Protein AF-A0A1I6YQ75-F1 (afdb_monomer_lite)

Structure (mmCIF, N/CA/C/O backbone):
data_AF-A0A1I6YQ75-F1
#
_entry.id   AF-A0A1I6YQ75-F1
#
loop_
_atom_site.group_PDB
_atom_site.id
_atom_site.type_symbol
_atom_site.label_atom_id
_atom_site.label_alt_id
_atom_site.label_comp_id
_atom_site.label_asym_id
_atom_site.label_entity_id
_atom_site.label_seq_id
_atom_site.pdbx_PDB_ins_code
_atom_site.Cartn_x
_atom_site.Cartn_y
_atom_site.Cartn_z
_atom_site.occupancy
_atom_site.B_iso_or_equiv
_atom_site.auth_seq_id
_atom_site.auth_comp_id
_atom_site.auth_asym_id
_atom_site.auth_atom_id
_atom_site.pdbx_PDB_model_num
ATOM 1 N N . MET A 1 1 ? -4.027 -24.531 14.897 1.00 41.34 1 MET A N 1
ATOM 2 C CA . MET A 1 1 ? -3.676 -23.131 14.566 1.00 41.34 1 MET A CA 1
ATOM 3 C C . MET A 1 1 ? -4.351 -22.235 15.587 1.00 41.34 1 MET A C 1
ATOM 5 O O . MET A 1 1 ? -5.541 -22.410 15.802 1.00 41.34 1 MET A O 1
ATOM 9 N N . ALA A 1 2 ? -3.597 -21.374 16.272 1.00 55.94 2 ALA A N 1
ATOM 10 C CA . ALA A 1 2 ? -4.150 -20.482 17.289 1.00 55.94 2 ALA A CA 1
ATOM 11 C C . ALA A 1 2 ? -4.837 -19.286 16.615 1.00 55.94 2 ALA A C 1
ATOM 13 O O . ALA A 1 2 ? -4.231 -18.631 15.769 1.00 55.94 2 ALA A O 1
ATOM 14 N N . MET A 1 3 ? -6.096 -19.045 16.972 1.00 57.44 3 MET A N 1
ATOM 15 C CA . MET A 1 3 ? -6.847 -17.855 16.576 1.00 57.44 3 MET A CA 1
ATOM 16 C C . MET A 1 3 ? -6.226 -16.640 17.277 1.00 57.44 3 MET A C 1
ATOM 18 O O . MET A 1 3 ? -5.944 -16.706 18.477 1.00 57.44 3 MET A O 1
ATOM 22 N N . LEU A 1 4 ? -5.955 -15.558 16.543 1.00 62.12 4 LEU A N 1
ATOM 23 C CA . LEU A 1 4 ? -5.377 -14.349 17.130 1.00 62.12 4 LEU A CA 1
ATOM 24 C C . LEU A 1 4 ? -6.412 -13.692 18.064 1.00 62.12 4 LEU A C 1
ATOM 26 O O . LEU A 1 4 ? -7.564 -13.518 17.660 1.00 62.12 4 LEU A O 1
ATOM 30 N N . PRO A 1 5 ? -6.061 -13.327 19.312 1.00 60.22 5 PRO A N 1
ATOM 31 C CA . PRO A 1 5 ? -7.024 -12.720 20.220 1.00 60.22 5 PRO A CA 1
ATOM 32 C C . PRO A 1 5 ? -7.415 -11.321 19.727 1.00 60.22 5 PRO A C 1
ATOM 34 O O . PRO A 1 5 ? -6.621 -10.382 19.785 1.00 60.22 5 PRO A O 1
ATOM 37 N N . LYS A 1 6 ? -8.665 -11.174 19.276 1.00 60.38 6 LYS A N 1
ATOM 38 C CA . LYS A 1 6 ? -9.268 -9.926 18.770 1.00 60.38 6 LYS A CA 1
ATOM 39 C C . LYS A 1 6 ? -9.001 -8.701 19.659 1.00 60.38 6 LYS A C 1
ATOM 41 O O . LYS A 1 6 ? -8.678 -7.626 19.164 1.00 60.38 6 LYS A O 1
ATOM 46 N N . ALA A 1 7 ? -9.078 -8.874 20.980 1.00 61.91 7 ALA A N 1
ATOM 47 C CA . ALA A 1 7 ? -8.871 -7.798 21.953 1.00 61.91 7 ALA A CA 1
ATOM 48 C C . ALA A 1 7 ? -7.428 -7.261 21.991 1.00 61.91 7 ALA A C 1
ATOM 50 O O . ALA A 1 7 ? -7.202 -6.132 22.411 1.00 61.91 7 ALA A O 1
ATOM 51 N N . THR A 1 8 ? -6.438 -8.040 21.549 1.00 65.88 8 THR A N 1
ATOM 52 C CA . THR A 1 8 ? -5.029 -7.622 21.576 1.00 65.88 8 THR A CA 1
ATOM 53 C C . THR A 1 8 ? -4.687 -6.660 20.433 1.00 65.88 8 THR A C 1
ATOM 55 O O . THR A 1 8 ? -3.730 -5.892 20.538 1.00 65.88 8 THR A O 1
ATOM 58 N N . PHE A 1 9 ? -5.475 -6.659 19.353 1.00 68.94 9 PHE A N 1
ATOM 59 C CA . PHE A 1 9 ? -5.183 -5.893 18.139 1.00 68.94 9 PHE A CA 1
ATOM 60 C C . PHE A 1 9 ? -6.250 -4.857 17.775 1.00 68.94 9 PHE A C 1
ATOM 62 O O . PHE A 1 9 ? -6.096 -4.171 16.771 1.00 68.94 9 PHE A O 1
ATOM 69 N N . SER A 1 10 ? -7.280 -4.667 18.605 1.00 69.31 10 SER A N 1
ATOM 70 C CA . SER A 1 10 ? -8.371 -3.707 18.358 1.00 69.31 10 SER A CA 1
ATOM 71 C C . SER A 1 10 ? -7.910 -2.257 18.164 1.00 69.31 10 SER A C 1
ATOM 73 O O . SER A 1 10 ? -8.635 -1.456 17.586 1.00 69.31 10 SER A O 1
ATOM 75 N N . HIS A 1 11 ? -6.709 -1.916 18.634 1.00 76.81 11 HIS A N 1
ATOM 76 C CA . HIS A 1 11 ? -6.111 -0.581 18.520 1.00 76.81 11 HIS A CA 1
ATOM 77 C C . HIS A 1 11 ? -5.010 -0.492 17.454 1.00 76.81 11 HIS A C 1
ATOM 79 O O . HIS A 1 11 ? -4.279 0.495 17.407 1.00 76.81 11 HIS A O 1
ATOM 85 N N . LYS A 1 12 ? -4.821 -1.537 16.643 1.00 79.88 12 LYS A N 1
ATOM 86 C CA . LYS A 1 12 ? -3.759 -1.611 15.637 1.00 79.88 12 LYS A CA 1
ATOM 87 C C . LYS A 1 12 ? -4.387 -1.785 14.263 1.00 79.88 12 LYS A C 1
ATOM 89 O O . LYS A 1 12 ? -5.201 -2.677 14.074 1.00 79.88 12 LYS A O 1
ATOM 94 N N . SER A 1 13 ? -3.971 -0.964 13.307 1.00 82.00 13 SER A N 1
ATOM 95 C CA . SER A 1 13 ? -4.272 -1.145 11.888 1.00 82.00 13 SER A CA 1
ATOM 96 C C . SER A 1 13 ? -3.004 -1.571 11.159 1.00 82.00 13 SER A C 1
ATOM 98 O O . SER A 1 13 ? -1.905 -1.115 11.480 1.00 82.00 13 SER A O 1
ATOM 100 N N . LEU A 1 14 ? -3.147 -2.487 10.204 1.00 88.25 14 LEU A N 1
ATOM 101 C CA . LEU A 1 14 ? -2.029 -2.992 9.414 1.00 88.25 14 LEU A CA 1
ATOM 102 C C . LEU A 1 14 ? -2.204 -2.576 7.958 1.00 88.25 14 LEU A C 1
ATOM 104 O O . LEU A 1 14 ? -3.279 -2.745 7.389 1.00 88.25 14 LEU A O 1
ATOM 108 N N . TRP A 1 15 ? -1.148 -2.031 7.366 1.00 90.31 15 TRP A N 1
ATOM 109 C CA . TRP A 1 15 ? -1.159 -1.509 6.005 1.00 90.31 15 TRP A CA 1
ATOM 110 C C . TRP A 1 15 ? -0.071 -2.206 5.196 1.00 90.31 15 TRP A C 1
ATOM 112 O O . TRP A 1 15 ? 1.098 -2.173 5.571 1.00 90.31 15 TRP A O 1
ATOM 122 N N . PHE A 1 16 ? -0.471 -2.842 4.102 1.00 90.81 16 PHE A N 1
ATOM 123 C CA . PHE A 1 16 ? 0.421 -3.403 3.095 1.00 90.81 16 PHE A CA 1
ATOM 124 C C . PHE A 1 16 ? 0.393 -2.481 1.879 1.00 90.81 16 PHE A C 1
ATOM 126 O O . PHE A 1 16 ? -0.672 -2.259 1.302 1.00 90.81 16 PHE A O 1
ATOM 133 N N . 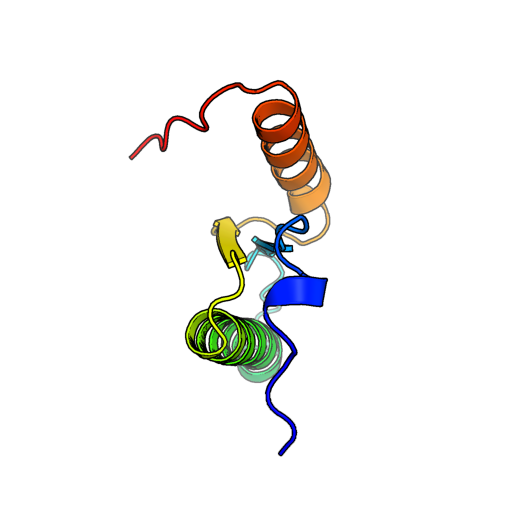LEU A 1 17 ? 1.545 -1.920 1.529 1.00 90.94 17 LEU A N 1
ATOM 134 C CA . LEU A 1 17 ? 1.710 -0.951 0.451 1.00 90.94 17 LEU A CA 1
ATOM 135 C C . LEU A 1 17 ? 2.779 -1.511 -0.479 1.00 90.94 17 LEU A C 1
ATOM 137 O O . LEU A 1 17 ? 3.949 -1.528 -0.116 1.00 90.94 17 LEU A O 1
ATOM 141 N N . GLU A 1 18 ? 2.371 -1.996 -1.645 1.00 88.81 18 GLU A N 1
ATOM 142 C CA . GLU A 1 18 ? 3.254 -2.726 -2.557 1.00 88.81 18 GLU A CA 1
ATOM 143 C C . GLU A 1 18 ? 3.305 -2.058 -3.930 1.00 88.81 18 GLU A C 1
ATOM 145 O O . GLU A 1 18 ? 2.307 -1.507 -4.390 1.00 88.81 18 GLU A O 1
ATOM 150 N N . GLY A 1 19 ? 4.455 -2.140 -4.594 1.00 87.62 19 GLY A N 1
ATOM 151 C CA . GLY A 1 19 ? 4.621 -1.787 -6.005 1.00 87.62 19 GLY A CA 1
ATOM 152 C C . GLY A 1 19 ? 5.025 -3.019 -6.810 1.00 87.62 19 GLY A C 1
ATOM 153 O O . GLY A 1 19 ? 5.635 -3.942 -6.270 1.00 87.62 19 GLY A O 1
ATOM 154 N N . ASP A 1 20 ? 4.688 -3.055 -8.096 1.00 84.56 20 ASP A N 1
ATOM 155 C CA . ASP A 1 20 ? 5.007 -4.168 -9.003 1.00 84.56 20 ASP A CA 1
ATOM 156 C C . ASP A 1 20 ? 5.955 -3.769 -10.154 1.00 84.56 20 ASP A C 1
ATOM 158 O O . ASP A 1 20 ? 6.182 -4.548 -11.081 1.00 84.56 20 ASP A O 1
ATOM 162 N N . GLY A 1 21 ? 6.553 -2.573 -10.084 1.00 80.44 21 GLY A N 1
ATOM 163 C CA . GLY A 1 21 ? 7.413 -2.010 -11.129 1.00 80.44 21 GLY A CA 1
ATOM 164 C C . GLY A 1 21 ? 8.813 -2.622 -11.221 1.00 80.44 21 GLY A C 1
ATOM 165 O O . GLY A 1 21 ? 9.440 -2.535 -12.272 1.00 80.44 21 GLY A O 1
ATOM 166 N N . ASP A 1 22 ? 9.296 -3.307 -10.179 1.00 71.56 22 ASP A N 1
ATOM 167 C CA . ASP A 1 22 ? 10.583 -4.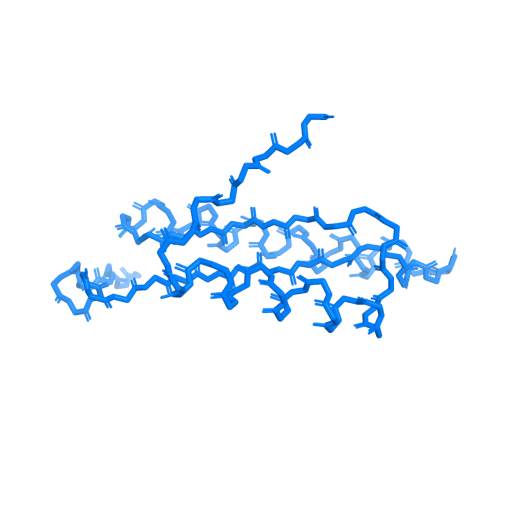031 -10.202 1.00 71.56 22 ASP A CA 1
ATOM 168 C C . ASP A 1 22 ? 10.491 -5.414 -10.877 1.00 71.56 22 ASP A C 1
ATOM 170 O O . ASP A 1 22 ? 11.296 -6.310 -10.610 1.00 71.56 22 ASP A O 1
ATOM 174 N N . ARG A 1 23 ? 9.523 -5.612 -11.784 1.00 63.81 23 ARG A N 1
ATOM 175 C CA . ARG A 1 23 ? 9.460 -6.784 -12.668 1.00 63.81 23 ARG A CA 1
ATOM 176 C C . ARG A 1 23 ? 10.720 -6.837 -13.536 1.00 63.81 23 ARG A C 1
ATOM 178 O O . ARG A 1 23 ? 10.750 -6.345 -14.662 1.00 63.81 23 ARG A O 1
ATOM 185 N N . LYS A 1 24 ? 11.777 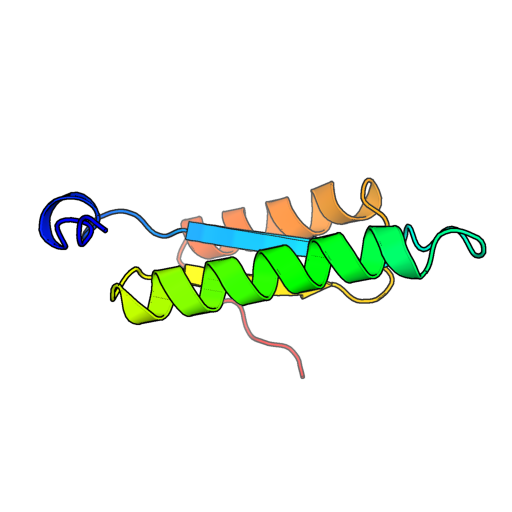-7.475 -13.030 1.00 56.03 24 LYS A N 1
ATOM 186 C CA . LYS A 1 24 ? 12.865 -7.964 -13.874 1.00 56.03 24 LYS A CA 1
ATOM 187 C C . LYS A 1 24 ? 12.259 -8.999 -14.814 1.00 56.03 24 LYS A C 1
ATOM 189 O O . LYS A 1 24 ? 11.641 -9.956 -14.360 1.00 56.03 24 LYS A O 1
ATOM 194 N N . ALA A 1 25 ? 12.429 -8.783 -16.115 1.00 51.44 25 ALA A N 1
ATOM 195 C CA . ALA A 1 25 ? 11.819 -9.569 -17.189 1.00 51.44 25 ALA A CA 1
ATOM 196 C C . ALA A 1 25 ? 12.144 -11.081 -17.163 1.00 51.44 25 ALA A C 1
ATOM 198 O O . ALA A 1 25 ? 11.541 -11.830 -17.919 1.00 51.44 25 ALA A O 1
ATOM 199 N N . ASP A 1 26 ? 13.056 -11.523 -16.293 1.00 47.66 26 ASP A N 1
ATOM 200 C CA . ASP A 1 26 ? 13.485 -12.920 -16.137 1.00 47.66 26 ASP A CA 1
ATOM 201 C C . ASP A 1 26 ? 12.926 -13.600 -14.867 1.00 47.66 26 ASP A C 1
ATOM 203 O O . ASP A 1 26 ? 13.191 -14.770 -14.614 1.00 47.66 26 ASP A O 1
ATOM 207 N N . ASP A 1 27 ? 12.154 -12.874 -14.048 1.00 52.41 27 ASP A N 1
ATOM 208 C CA . ASP A 1 27 ? 11.759 -13.296 -12.696 1.00 52.41 27 ASP A CA 1
ATOM 209 C C . ASP A 1 27 ? 10.240 -13.164 -12.463 1.00 52.41 27 ASP A C 1
ATOM 211 O O . ASP A 1 27 ? 9.766 -12.866 -11.361 1.00 52.41 27 ASP A O 1
ATOM 215 N N . GLU A 1 28 ? 9.444 -13.388 -13.519 1.00 50.53 28 GLU A N 1
ATOM 216 C CA . GLU A 1 28 ? 7.974 -13.309 -13.460 1.00 50.53 28 GLU A CA 1
ATOM 217 C C . GLU A 1 28 ? 7.380 -14.184 -12.349 1.00 50.53 28 GLU A C 1
ATOM 219 O O . GLU A 1 28 ? 6.362 -13.827 -11.759 1.00 50.53 28 GLU A O 1
ATOM 224 N N . ASN A 1 29 ? 8.038 -15.296 -12.013 1.00 51.59 29 ASN A N 1
ATOM 225 C CA . ASN A 1 29 ? 7.568 -16.222 -10.989 1.00 51.59 29 ASN A CA 1
ATOM 226 C C . ASN A 1 29 ? 7.873 -15.735 -9.557 1.00 51.59 29 ASN A C 1
ATOM 228 O O . ASN A 1 29 ? 7.089 -15.969 -8.637 1.00 51.59 29 ASN A O 1
ATOM 232 N N . THR A 1 30 ? 8.978 -15.011 -9.358 1.00 52.72 30 THR A N 1
ATOM 233 C CA . THR A 1 30 ? 9.448 -14.611 -8.024 1.00 52.72 30 THR A CA 1
ATOM 234 C C . THR A 1 30 ? 8.686 -13.389 -7.508 1.00 52.72 30 THR A C 1
ATOM 236 O O . THR A 1 30 ? 8.130 -13.429 -6.410 1.00 52.72 30 THR A O 1
ATOM 239 N N . THR A 1 31 ? 8.552 -12.331 -8.316 1.00 56.44 31 THR A N 1
ATOM 240 C CA . THR A 1 31 ? 7.813 -11.113 -7.918 1.00 56.44 31 THR A CA 1
ATOM 241 C C . THR A 1 31 ? 6.301 -11.357 -7.851 1.00 56.44 31 THR A C 1
ATOM 243 O O . THR A 1 31 ? 5.639 -10.912 -6.911 1.00 56.44 31 THR A O 1
ATOM 246 N N . SER A 1 32 ? 5.750 -12.143 -8.787 1.00 59.59 32 SER A N 1
ATOM 247 C CA . SER A 1 32 ? 4.344 -12.574 -8.732 1.00 59.59 32 SER A CA 1
ATOM 248 C C . SER A 1 32 ? 4.068 -13.452 -7.506 1.00 59.59 32 SER A C 1
ATOM 250 O O . SER A 1 32 ? 3.014 -13.334 -6.878 1.00 59.59 32 SER A O 1
ATOM 252 N N . GLY A 1 33 ? 5.029 -14.298 -7.116 1.00 68.44 33 GLY A N 1
ATOM 253 C CA . GLY A 1 33 ? 4.939 -15.122 -5.913 1.00 68.44 33 GLY A CA 1
ATOM 254 C C . GLY A 1 33 ? 4.864 -14.299 -4.626 1.00 68.44 33 GLY A C 1
ATOM 255 O O . GLY A 1 33 ? 4.067 -14.616 -3.744 1.00 68.44 33 GLY A O 1
ATOM 256 N N . VAL A 1 34 ? 5.630 -13.207 -4.529 1.00 77.12 34 VAL A N 1
ATOM 257 C CA . VAL A 1 34 ? 5.618 -12.318 -3.354 1.00 77.12 34 VAL A CA 1
ATOM 258 C C . VAL A 1 34 ? 4.282 -11.588 -3.222 1.00 77.12 34 VAL A C 1
ATOM 260 O O . VAL A 1 34 ? 3.664 -11.649 -2.157 1.00 77.12 34 VAL A O 1
ATOM 263 N N . LEU A 1 35 ? 3.784 -10.964 -4.295 1.00 82.44 35 LEU A N 1
ATOM 264 C CA . LEU A 1 35 ? 2.491 -10.267 -4.264 1.00 82.44 35 LEU A CA 1
ATOM 265 C C . LEU A 1 35 ? 1.341 -11.233 -3.953 1.00 82.44 35 LEU A C 1
ATOM 267 O O . LEU A 1 35 ? 0.489 -10.929 -3.117 1.00 82.44 35 LEU A O 1
ATOM 271 N N . SER A 1 36 ? 1.355 -12.428 -4.549 1.00 82.69 36 SER A N 1
ATOM 272 C CA . SER A 1 36 ? 0.373 -13.477 -4.258 1.00 82.69 36 SER A CA 1
ATOM 273 C C . SER A 1 36 ? 0.436 -13.941 -2.795 1.00 82.69 36 SER A C 1
ATOM 275 O O . SER A 1 36 ? -0.598 -14.061 -2.132 1.00 82.69 36 SER A O 1
ATOM 277 N N . ALA A 1 37 ? 1.637 -14.131 -2.240 1.00 85.62 37 ALA A N 1
ATOM 278 C CA . ALA A 1 37 ? 1.818 -14.506 -0.839 1.00 85.62 37 ALA A CA 1
ATOM 279 C C . ALA A 1 37 ? 1.321 -13.417 0.127 1.00 85.62 37 ALA A C 1
ATOM 281 O O . ALA A 1 37 ? 0.701 -13.734 1.150 1.00 85.62 37 ALA A O 1
ATOM 2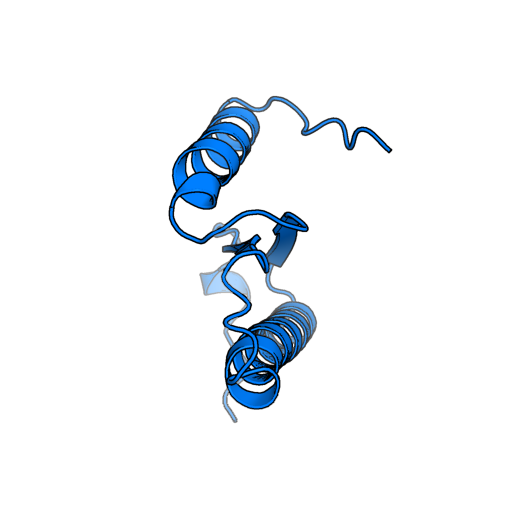82 N N . ILE A 1 38 ? 1.549 -12.142 -0.203 1.00 87.50 38 ILE A N 1
ATOM 283 C CA . ILE A 1 38 ? 1.043 -10.998 0.566 1.00 87.50 38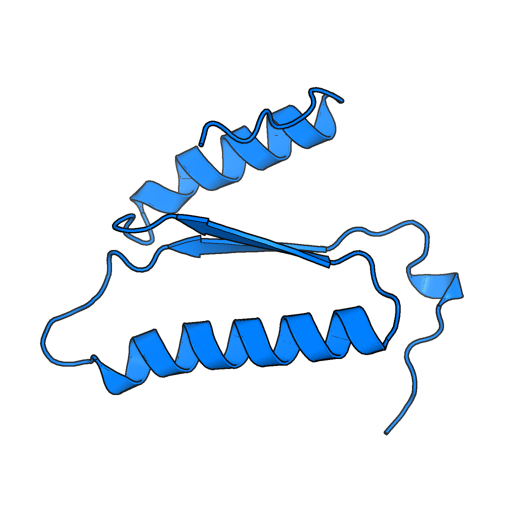 ILE A CA 1
ATOM 284 C C . ILE A 1 38 ? -0.481 -10.969 0.518 1.00 87.50 38 ILE A C 1
ATOM 286 O O . ILE A 1 38 ? -1.114 -10.916 1.570 1.00 87.50 38 ILE A O 1
ATOM 290 N N . GLN A 1 39 ? -1.083 -11.091 -0.666 1.00 88.69 39 GLN A N 1
ATOM 291 C CA . GLN A 1 39 ? -2.539 -11.130 -0.822 1.00 88.69 39 GLN A CA 1
ATOM 292 C C . GLN A 1 39 ? -3.166 -12.288 -0.039 1.00 88.69 39 GLN A C 1
ATOM 294 O O . GLN A 1 39 ? -4.142 -12.091 0.686 1.00 88.69 39 GLN A O 1
ATOM 299 N N . HIS A 1 40 ? -2.572 -13.483 -0.099 1.00 89.94 40 HIS A N 1
ATOM 300 C CA . HIS A 1 40 ? -3.039 -14.631 0.675 1.00 89.94 40 HIS A CA 1
ATOM 301 C C . HIS A 1 40 ? -2.952 -14.375 2.189 1.00 89.94 40 HIS A C 1
ATOM 303 O O . HIS A 1 40 ? -3.871 -14.708 2.944 1.00 89.94 40 HIS A O 1
ATOM 309 N N . ARG A 1 41 ? -1.871 -13.735 2.656 1.00 88.94 41 ARG A N 1
ATOM 310 C CA . ARG A 1 41 ? -1.717 -13.355 4.066 1.00 88.94 41 ARG A CA 1
ATOM 311 C C . ARG A 1 41 ? -2.730 -12.286 4.483 1.00 88.94 41 ARG A C 1
ATOM 313 O O . ARG A 1 41 ? -3.326 -12.433 5.546 1.00 88.94 41 ARG A O 1
ATOM 320 N N . VAL A 1 42 ? -2.967 -11.264 3.662 1.00 90.31 42 VAL A N 1
ATOM 321 C CA . VAL A 1 42 ? -3.988 -10.229 3.900 1.00 90.31 42 VAL A CA 1
ATOM 322 C C . VAL A 1 42 ? -5.371 -10.860 4.037 1.00 90.31 42 VAL A C 1
ATOM 324 O O . VAL A 1 42 ? -6.070 -10.573 5.006 1.00 90.31 42 VAL A O 1
ATOM 327 N N . SER A 1 43 ? -5.749 -11.762 3.127 1.00 88.62 43 SER A N 1
ATOM 328 C CA . SER A 1 43 ? -7.028 -12.480 3.194 1.00 88.62 43 SER A CA 1
ATOM 329 C C . SER A 1 43 ? -7.183 -13.259 4.495 1.00 88.62 43 SER A C 1
ATOM 331 O O . SER A 1 43 ? -8.240 -13.211 5.120 1.00 88.62 43 SER A O 1
ATOM 333 N N . ARG A 1 44 ? -6.118 -13.926 4.950 1.00 88.94 44 ARG A N 1
ATOM 334 C CA . ARG A 1 44 ? -6.136 -14.654 6.221 1.00 88.94 44 ARG A CA 1
ATOM 335 C C . ARG A 1 44 ? -6.277 -13.724 7.427 1.00 88.94 44 ARG A C 1
ATOM 337 O O . ARG A 1 44 ? -7.072 -14.008 8.310 1.00 88.94 44 ARG A O 1
ATOM 344 N N . LEU A 1 45 ? -5.554 -12.607 7.449 1.00 87.25 45 LEU A N 1
ATOM 345 C CA . LEU A 1 45 ? -5.649 -11.633 8.539 1.00 87.25 45 LEU A CA 1
ATOM 346 C C . LEU A 1 45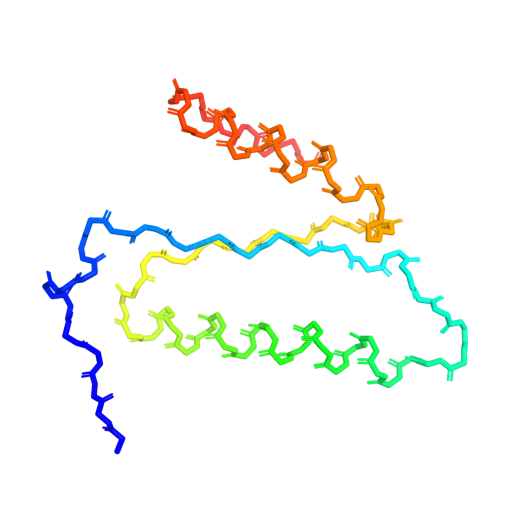 ? -7.032 -10.969 8.600 1.00 87.25 45 LEU A C 1
ATOM 348 O O . LEU A 1 45 ? -7.554 -10.745 9.686 1.00 87.25 45 LEU A O 1
ATOM 352 N N . ARG A 1 46 ? -7.648 -10.704 7.444 1.00 86.62 46 ARG A N 1
ATOM 353 C CA . ARG A 1 46 ? -9.033 -10.218 7.369 1.00 86.62 46 ARG A CA 1
ATOM 354 C C . ARG A 1 46 ? -10.037 -11.262 7.854 1.00 86.62 46 ARG A C 1
ATOM 356 O O . ARG A 1 46 ? -10.997 -10.898 8.520 1.00 86.62 46 ARG A O 1
ATOM 363 N N . ALA A 1 47 ? -9.812 -12.543 7.553 1.00 86.81 47 ALA A N 1
ATOM 364 C CA . ALA A 1 47 ? -10.635 -13.634 8.079 1.00 86.81 47 ALA A CA 1
ATOM 365 C C . ALA A 1 47 ? -10.538 -13.753 9.612 1.00 86.81 47 ALA A C 1
ATOM 367 O O . ALA A 1 47 ? -11.510 -14.139 10.253 1.00 86.81 47 ALA A O 1
ATOM 368 N N . ASP A 1 48 ? -9.402 -13.351 10.191 1.00 84.25 48 ASP A N 1
ATOM 369 C CA . ASP A 1 48 ? -9.194 -13.230 11.638 1.00 84.25 48 ASP A CA 1
ATOM 370 C C . ASP A 1 48 ? -9.728 -11.890 12.219 1.00 84.25 48 ASP A C 1
ATOM 372 O O . ASP A 1 48 ? -9.407 -11.537 13.355 1.00 84.25 48 ASP A O 1
ATOM 376 N N . ASP A 1 49 ? -10.549 -11.143 11.462 1.00 80.75 49 ASP A N 1
ATOM 377 C CA . ASP A 1 49 ? -11.191 -9.867 11.842 1.00 80.75 49 ASP A CA 1
ATOM 378 C C . ASP A 1 49 ? -10.201 -8.729 12.173 1.00 80.75 49 ASP A C 1
ATOM 380 O O . ASP A 1 49 ? -10.513 -7.795 12.916 1.00 80.75 49 ASP A O 1
ATOM 384 N N . LEU A 1 50 ? -8.980 -8.791 11.625 1.00 83.94 50 LEU A N 1
ATOM 385 C CA . LEU A 1 50 ? -7.980 -7.737 11.783 1.00 83.94 50 LEU A CA 1
ATOM 386 C C . LEU A 1 50 ? -8.207 -6.618 10.745 1.00 83.94 50 LEU A C 1
ATOM 388 O O . LEU A 1 50 ? -8.350 -6.914 9.552 1.00 83.94 50 LEU A O 1
ATOM 392 N N . PRO A 1 51 ? -8.176 -5.329 11.140 1.00 82.69 51 PRO A N 1
ATOM 393 C CA . PRO A 1 51 ? -8.287 -4.220 10.199 1.00 82.69 51 PRO A CA 1
ATOM 394 C C . PRO A 1 51 ? -7.001 -4.100 9.366 1.00 82.69 51 PRO A C 1
ATOM 396 O O . PRO A 1 51 ? -6.004 -3.506 9.791 1.00 82.69 51 PRO A O 1
ATOM 399 N N . VAL A 1 52 ? -7.034 -4.702 8.172 1.00 89.19 52 VAL A N 1
ATOM 400 C CA . VAL A 1 52 ? -5.919 -4.734 7.216 1.00 89.19 52 VAL A CA 1
ATOM 401 C C . VAL A 1 52 ? -6.263 -4.015 5.912 1.00 89.19 52 VAL A C 1
ATOM 403 O O . VAL A 1 52 ? -7.140 -4.447 5.150 1.00 89.19 52 VAL A O 1
ATOM 406 N N . THR A 1 53 ? -5.486 -2.980 5.604 1.00 90.12 53 THR A N 1
ATOM 407 C CA . THR A 1 53 ? -5.497 -2.265 4.325 1.00 90.12 53 THR A CA 1
ATOM 408 C C . THR A 1 53 ? -4.414 -2.831 3.409 1.00 90.12 53 THR A C 1
ATOM 410 O O . THR A 1 53 ? -3.293 -3.082 3.843 1.00 90.12 53 THR A O 1
ATOM 413 N N . TYR A 1 54 ? -4.748 -3.038 2.138 1.00 90.06 54 TYR A N 1
ATOM 414 C CA . TYR A 1 54 ? -3.802 -3.430 1.094 1.00 90.06 54 TYR A CA 1
ATOM 415 C C . TYR A 1 54 ? -3.961 -2.462 -0.075 1.00 90.06 54 TYR A C 1
ATOM 417 O O . TYR A 1 54 ? -5.077 -2.319 -0.576 1.00 90.06 54 TYR A O 1
ATOM 425 N N . LEU A 1 55 ? -2.872 -1.808 -0.479 1.00 90.38 55 LEU A N 1
ATOM 426 C CA . LEU A 1 55 ? -2.810 -0.940 -1.651 1.00 90.38 55 LEU A CA 1
ATOM 427 C C . LEU A 1 55 ? -1.661 -1.399 -2.546 1.00 90.38 55 LEU A C 1
ATOM 429 O O . LEU A 1 55 ? -0.530 -1.565 -2.088 1.00 90.38 55 LEU A O 1
ATOM 433 N N . LEU A 1 56 ? -1.979 -1.592 -3.820 1.00 88.75 56 LEU A N 1
ATOM 434 C CA . LEU A 1 56 ? -1.012 -1.857 -4.873 1.00 88.75 56 LEU A CA 1
ATOM 435 C C . LEU A 1 56 ? -0.839 -0.574 -5.687 1.00 88.75 56 LEU A C 1
ATOM 437 O O . LEU A 1 56 ? -1.840 0.024 -6.078 1.00 88.75 56 LEU A O 1
ATOM 441 N N . TYR A 1 57 ? 0.403 -0.178 -5.951 1.00 86.75 57 TYR A N 1
ATOM 442 C CA . TYR A 1 57 ? 0.756 0.943 -6.817 1.00 86.75 57 TYR A CA 1
ATOM 443 C C . TYR A 1 57 ? 1.345 0.397 -8.123 1.00 86.75 57 TYR A C 1
ATOM 445 O O . TYR A 1 57 ? 2.532 0.052 -8.167 1.00 86.75 57 TYR A O 1
ATOM 453 N N . PRO A 1 58 ? 0.527 0.286 -9.185 1.00 83.38 58 PRO A N 1
ATOM 454 C CA . PRO A 1 58 ? 0.955 -0.329 -10.432 1.00 83.38 58 PRO A CA 1
ATOM 455 C C . PRO A 1 58 ? 2.100 0.450 -11.086 1.00 83.38 58 PRO A C 1
ATOM 457 O O . PRO A 1 58 ? 2.058 1.676 -11.185 1.00 83.38 58 PRO A O 1
ATOM 460 N N . GLY A 1 59 ? 3.120 -0.262 -11.554 1.00 85.06 59 GLY A N 1
ATOM 461 C CA . GLY A 1 59 ? 4.279 0.281 -12.255 1.00 85.06 59 GLY A CA 1
ATOM 462 C C . GLY A 1 59 ? 5.318 0.966 -11.366 1.00 85.06 59 GLY A C 1
ATOM 463 O O . GLY A 1 59 ? 6.366 1.357 -11.880 1.00 85.06 59 GLY A O 1
ATOM 464 N N . LEU A 1 60 ? 5.088 1.101 -10.053 1.00 85.88 60 LEU A N 1
ATOM 465 C CA . LEU A 1 60 ? 6.086 1.681 -9.153 1.00 85.88 60 LEU A CA 1
ATOM 466 C C . LEU A 1 60 ? 7.138 0.646 -8.750 1.00 85.88 60 LEU A C 1
ATOM 468 O O . LEU A 1 60 ? 6.818 -0.429 -8.242 1.00 85.88 60 LEU A O 1
ATOM 472 N N . THR A 1 61 ? 8.409 0.990 -8.954 1.00 84.94 61 THR A N 1
ATOM 473 C CA . THR A 1 61 ? 9.551 0.240 -8.411 1.00 84.94 61 THR A CA 1
ATOM 474 C C . THR A 1 61 ? 9.619 0.389 -6.891 1.00 84.94 61 THR A C 1
ATOM 476 O O . THR A 1 61 ? 9.036 1.312 -6.315 1.00 84.94 61 THR A O 1
ATOM 479 N N . HIS A 1 62 ? 10.376 -0.477 -6.217 1.00 79.19 62 HIS A N 1
ATOM 480 C CA . HIS A 1 62 ? 10.532 -0.449 -4.763 1.00 79.19 62 HIS A CA 1
ATOM 481 C C . HIS A 1 62 ? 11.103 0.886 -4.260 1.00 79.19 62 HIS A C 1
ATOM 483 O O . HIS A 1 62 ? 10.701 1.378 -3.210 1.00 79.19 62 HIS A O 1
ATOM 489 N N . GLY A 1 63 ? 11.995 1.518 -5.033 1.00 82.31 63 GLY A N 1
ATOM 490 C CA . GLY A 1 63 ? 12.500 2.858 -4.720 1.00 82.31 63 GLY A CA 1
ATOM 491 C C . GLY A 1 63 ? 11.425 3.944 -4.838 1.00 82.31 63 GLY A C 1
ATOM 492 O O . GLY A 1 63 ? 11.273 4.755 -3.930 1.00 82.31 63 GLY A O 1
ATOM 493 N N . ALA A 1 64 ? 10.640 3.932 -5.920 1.00 84.88 64 ALA A N 1
ATOM 494 C CA . ALA A 1 64 ? 9.564 4.905 -6.143 1.00 84.88 64 ALA A CA 1
ATOM 495 C C . ALA A 1 64 ? 8.397 4.748 -5.147 1.00 84.88 64 ALA A C 1
ATOM 497 O O . ALA A 1 64 ? 7.676 5.703 -4.861 1.00 84.88 64 ALA A O 1
ATOM 498 N N . MET A 1 65 ? 8.235 3.549 -4.585 1.00 89.69 65 MET A N 1
ATOM 499 C CA . MET A 1 65 ? 7.242 3.249 -3.557 1.00 89.69 65 MET A CA 1
ATOM 500 C C . MET A 1 65 ? 7.458 4.003 -2.245 1.00 89.69 65 MET A C 1
ATOM 502 O O . MET A 1 65 ? 6.486 4.213 -1.519 1.00 89.69 65 MET A O 1
ATOM 506 N N . PHE A 1 66 ? 8.686 4.419 -1.923 1.00 87.06 66 PHE A N 1
ATOM 507 C CA . PHE A 1 66 ? 8.979 5.102 -0.661 1.00 87.06 66 PHE A CA 1
ATOM 508 C C . PHE A 1 66 ? 8.133 6.372 -0.492 1.00 87.06 66 PHE A C 1
ATOM 510 O O . PHE A 1 66 ? 7.366 6.481 0.464 1.00 87.06 66 PHE A O 1
ATOM 517 N N . ASP A 1 67 ? 8.184 7.281 -1.467 1.00 88.25 67 ASP A N 1
ATOM 518 C CA . ASP A 1 67 ? 7.445 8.545 -1.399 1.00 88.25 67 ASP A CA 1
ATOM 519 C C . ASP A 1 67 ? 5.928 8.321 -1.452 1.00 88.25 67 ASP A C 1
ATOM 521 O O . ASP A 1 67 ? 5.175 8.942 -0.698 1.00 88.25 67 ASP A O 1
ATOM 525 N N . ALA A 1 68 ? 5.459 7.413 -2.314 1.00 87.25 68 ALA A N 1
ATOM 526 C CA . ALA A 1 68 ? 4.033 7.122 -2.460 1.00 87.25 68 ALA A CA 1
ATOM 527 C C . ALA A 1 68 ? 3.436 6.533 -1.170 1.00 87.25 68 ALA A C 1
ATOM 529 O O . ALA A 1 68 ? 2.410 7.006 -0.674 1.00 87.25 68 ALA A O 1
ATOM 530 N N . SER A 1 69 ? 4.110 5.536 -0.590 1.00 88.31 69 SER A N 1
ATOM 531 C CA . SER A 1 69 ? 3.674 4.880 0.645 1.00 88.31 69 SER A CA 1
ATOM 532 C C . SER A 1 69 ? 3.717 5.825 1.847 1.00 88.31 69 SER A C 1
ATOM 534 O O . SER A 1 69 ? 2.759 5.868 2.621 1.00 88.31 69 SER A O 1
ATOM 536 N N . MET A 1 70 ? 4.777 6.627 1.980 1.00 89.62 70 MET A N 1
ATOM 537 C CA . MET A 1 70 ? 4.926 7.576 3.081 1.00 89.62 70 MET A CA 1
ATOM 538 C C . MET A 1 70 ? 3.837 8.653 3.057 1.00 89.62 70 MET A C 1
ATOM 540 O O . MET A 1 70 ? 3.201 8.890 4.084 1.00 89.62 70 MET A O 1
ATOM 544 N N . ASN A 1 71 ? 3.567 9.260 1.896 1.00 89.62 71 ASN A N 1
ATOM 545 C CA . ASN A 1 71 ? 2.527 10.284 1.767 1.00 89.62 71 ASN A CA 1
ATOM 546 C C . ASN A 1 71 ? 1.144 9.746 2.145 1.00 89.62 71 ASN A C 1
ATOM 548 O O . ASN A 1 71 ? 0.422 10.376 2.915 1.00 89.62 71 ASN A O 1
ATOM 552 N N . VAL A 1 72 ? 0.795 8.553 1.659 1.00 87.62 72 VAL A N 1
ATOM 553 C CA . VAL A 1 72 ? -0.496 7.923 1.958 1.00 87.62 72 VAL A CA 1
ATOM 554 C C . VAL A 1 72 ? -0.665 7.636 3.449 1.00 87.62 72 VAL A C 1
ATOM 556 O O . VAL A 1 72 ? -1.733 7.887 4.009 1.00 87.62 72 VAL A O 1
ATOM 559 N N . VAL A 1 73 ? 0.386 7.157 4.116 1.00 88.31 73 VAL A N 1
ATOM 560 C CA . VAL A 1 73 ? 0.335 6.891 5.559 1.00 88.31 73 VAL A CA 1
ATOM 561 C C . VAL A 1 73 ? 0.241 8.188 6.361 1.00 88.31 73 VAL A C 1
ATOM 563 O O . VAL A 1 73 ? -0.546 8.246 7.304 1.00 88.31 73 VAL A O 1
ATOM 566 N N . ILE A 1 74 ? 0.992 9.229 5.987 1.00 89.62 74 ILE A N 1
ATOM 567 C CA . ILE A 1 74 ? 0.948 10.531 6.667 1.00 89.62 74 ILE A CA 1
ATOM 568 C C . ILE A 1 74 ? -0.442 11.155 6.549 1.00 89.62 74 ILE A C 1
ATOM 570 O O . ILE A 1 74 ? -0.994 11.558 7.569 1.00 89.62 74 ILE A O 1
ATOM 574 N N . LEU A 1 75 ? -1.027 11.173 5.347 1.00 88.06 75 LEU A N 1
ATOM 575 C CA . LEU A 1 75 ? -2.373 11.710 5.116 1.00 88.06 75 LEU A CA 1
ATOM 576 C C . LEU A 1 75 ? -3.431 10.952 5.927 1.00 88.06 75 LEU A C 1
ATOM 578 O O . LEU A 1 75 ? -4.286 11.554 6.576 1.00 88.06 75 LEU A O 1
ATOM 582 N N . HIS A 1 76 ? -3.332 9.622 5.971 1.00 85.00 76 HIS A N 1
ATOM 583 C CA . HIS A 1 76 ? -4.221 8.818 6.802 1.00 85.00 76 HIS A CA 1
ATOM 584 C C . HIS A 1 76 ? -4.048 9.129 8.302 1.00 85.00 76 HIS A C 1
ATOM 586 O O . HIS A 1 76 ? -5.033 9.271 9.025 1.00 85.00 76 HIS A O 1
ATOM 592 N N . MET A 1 77 ? -2.808 9.262 8.788 1.00 83.50 77 MET A N 1
ATOM 593 C CA . MET A 1 77 ? -2.527 9.598 10.191 1.00 83.50 77 MET A CA 1
ATOM 594 C C . MET A 1 77 ? -2.968 11.015 10.569 1.00 83.50 77 MET A C 1
ATOM 596 O O . MET A 1 77 ? -3.342 11.236 11.719 1.00 83.50 77 MET A O 1
ATOM 600 N N . SER A 1 78 ? -2.961 11.963 9.628 1.00 86.62 78 SER A N 1
ATOM 601 C CA . SER A 1 78 ? -3.479 13.316 9.851 1.00 86.62 78 SER A CA 1
ATOM 602 C C . SER A 1 78 ? -5.009 13.387 9.862 1.00 86.62 78 SER A C 1
ATOM 604 O O . SER A 1 78 ? -5.560 14.453 10.125 1.00 86.62 78 SER A O 1
ATOM 606 N N . GLY A 1 79 ? -5.704 12.270 9.616 1.00 79.94 79 GLY A N 1
ATOM 607 C CA . GLY A 1 79 ? -7.164 12.218 9.553 1.00 79.94 79 GLY A CA 1
ATOM 608 C C . GLY A 1 79 ? -7.733 12.716 8.225 1.00 79.94 79 GLY A C 1
ATOM 609 O O . GLY A 1 79 ? -8.943 12.919 8.125 1.00 79.94 79 GLY A O 1
ATOM 610 N N . GLU A 1 80 ? -6.889 12.896 7.205 1.00 70.69 80 GLU A N 1
ATOM 611 C CA . GLU A 1 80 ? -7.361 13.181 5.856 1.00 70.69 80 GLU A CA 1
ATOM 612 C C . GLU A 1 80 ? -7.809 11.871 5.203 1.00 70.69 80 GLU A C 1
ATOM 614 O O . GLU A 1 80 ? -7.085 10.872 5.171 1.00 70.69 80 GLU A O 1
ATOM 619 N N . SER A 1 81 ? -9.044 11.852 4.700 1.00 58.66 81 SER A N 1
ATOM 620 C CA . SER A 1 81 ? -9.545 10.693 3.970 1.00 58.66 81 SER A CA 1
ATOM 621 C C . SER A 1 81 ? -8.771 10.578 2.665 1.00 58.66 81 SER A C 1
ATOM 623 O O . SER A 1 81 ? -8.796 11.504 1.855 1.00 58.66 81 SER A O 1
ATOM 625 N N . LEU A 1 82 ? -8.134 9.428 2.435 1.00 59.97 82 LEU A N 1
ATOM 626 C CA . LEU A 1 82 ? -7.584 9.076 1.130 1.00 59.97 82 LEU A CA 1
ATOM 627 C C . LEU A 1 82 ? -8.744 9.052 0.132 1.00 59.97 82 LEU A C 1
ATOM 629 O O . LEU A 1 82 ? -9.494 8.078 0.056 1.00 59.97 82 LEU A O 1
ATOM 633 N N . LEU A 1 83 ? -8.944 10.154 -0.589 1.00 47.97 83 LEU A N 1
ATOM 634 C CA . LEU A 1 83 ? -9.819 10.168 -1.747 1.00 47.97 83 LEU A CA 1
ATOM 635 C C . LEU A 1 83 ? -9.184 9.227 -2.764 1.00 47.97 83 LEU A C 1
ATOM 637 O O . LEU A 1 83 ? -8.138 9.521 -3.338 1.00 47.97 83 LEU A O 1
ATOM 641 N N . ALA A 1 84 ? -9.799 8.059 -2.924 1.00 40.09 84 ALA A N 1
ATOM 642 C CA . ALA A 1 84 ? -9.502 7.156 -4.014 1.00 40.09 84 ALA A CA 1
ATOM 643 C C . ALA A 1 84 ? -9.844 7.892 -5.316 1.00 40.09 84 ALA A C 1
ATOM 645 O O . ALA A 1 84 ? -11.010 8.006 -5.692 1.00 40.09 84 ALA A O 1
ATOM 646 N N . SER A 1 85 ? -8.831 8.466 -5.956 1.00 37.28 85 SER A N 1
ATOM 647 C CA . SER A 1 85 ? -8.944 8.946 -7.326 1.00 37.28 85 SER A CA 1
ATOM 648 C C . SER A 1 85 ? -9.016 7.711 -8.222 1.00 37.28 85 SER A C 1
ATOM 650 O O . SER A 1 85 ? -8.058 6.940 -8.279 1.00 37.28 85 SER A O 1
ATOM 652 N N . TYR A 1 86 ? -10.196 7.505 -8.810 1.00 36.62 86 TYR A N 1
ATOM 653 C CA . TYR A 1 86 ? -10.515 6.455 -9.779 1.00 36.62 86 TYR A CA 1
ATOM 654 C C . TYR A 1 86 ? -9.704 6.595 -11.068 1.00 36.62 86 TYR A C 1
ATOM 656 O O . TYR A 1 86 ? -9.465 7.754 -11.482 1.00 36.62 86 TYR A O 1
#

Foldseek 3Di:
DDQDPCVVQVPPEAEAEEEQQPPPVVPCPPSVVVVVVVVVVQVVCVVSVHHYHYDYDYNDDPVNSPVVVVVVVVCVVVVHDPPPPD

Radius of gyration: 14.99 Å; chains: 1; bounding box: 25×36×39 Å

pLDDT: mean 76.16, std 15.41, range [36.62, 90.94]

Sequence (86 aa):
MAMLPKATFSHKSLWFLEGDGDRKADDENTTSGVLSAIQHRVSRLRADDLPVTYLLYPGLTHGAMFDASMNVVILHMSGESLLASY

InterPro domains:
  IPR029058 Alpha/Beta hydrolase fold [G3DSA:3.40.50.1820] (1-83)
  IPR029058 Alpha/Beta hydrolase fold [SSF53474] (6-75)

Organism: NCBI:txid551989

Secondary structure (DSSP, 8-state):
-PPP-HHHHTT--EEEEEE-TT--TT-HHHHHHHHHHHHHHHHHHHHTT--EEEEEETT--TTTHHHHHHHHHHHHHTT-------